Protein AF-A0A943N8T4-F1 (afdb_monomer_lite)

Structure (mmCIF, N/CA/C/O backbone):
data_AF-A0A943N8T4-F1
#
_entry.id   AF-A0A943N8T4-F1
#
loop_
_atom_site.group_PDB
_atom_site.id
_atom_site.type_symbol
_atom_site.label_atom_id
_atom_site.label_alt_id
_atom_site.label_comp_id
_atom_site.label_asym_id
_atom_site.label_entity_id
_atom_site.label_seq_id
_atom_site.pdbx_PDB_ins_code
_atom_site.Cartn_x
_atom_site.Cartn_y
_atom_site.Cartn_z
_atom_site.occupancy
_atom_site.B_iso_or_equiv
_atom_site.auth_seq_id
_atom_site.auth_comp_id
_atom_site.auth_asym_id
_atom_site.auth_atom_id
_atom_site.pdbx_PDB_model_num
ATOM 1 N N . MET A 1 1 ? 29.096 -2.420 -33.450 1.00 67.62 1 MET A N 1
ATOM 2 C CA . MET A 1 1 ? 28.229 -3.353 -32.691 1.00 67.62 1 MET A CA 1
ATOM 3 C C . MET A 1 1 ? 28.000 -2.945 -31.231 1.00 67.62 1 MET A C 1
ATOM 5 O O . MET A 1 1 ? 26.888 -3.121 -30.761 1.00 67.62 1 MET A O 1
ATOM 9 N N . ILE A 1 2 ? 28.973 -2.354 -30.520 1.00 80.88 2 ILE A N 1
ATOM 10 C CA . ILE A 1 2 ? 28.838 -1.979 -29.089 1.00 80.88 2 ILE A CA 1
ATOM 11 C C . ILE A 1 2 ? 27.695 -0.977 -28.819 1.00 80.88 2 ILE A C 1
ATOM 13 O O . ILE A 1 2 ? 26.912 -1.176 -27.896 1.00 80.88 2 ILE A O 1
ATOM 17 N N . LEU A 1 3 ? 27.533 0.052 -29.660 1.00 80.88 3 LEU A N 1
ATOM 18 C CA . LEU A 1 3 ? 26.460 1.051 -29.509 1.00 80.88 3 LEU A CA 1
ATOM 19 C C . LEU A 1 3 ? 25.047 0.447 -29.581 1.00 80.88 3 LEU A C 1
ATOM 21 O O . LEU A 1 3 ? 24.161 0.867 -28.844 1.00 80.88 3 LEU A O 1
ATOM 25 N N . ALA A 1 4 ? 24.845 -0.568 -30.427 1.00 81.81 4 ALA A N 1
ATOM 26 C CA . ALA A 1 4 ? 23.558 -1.251 -30.541 1.00 81.81 4 ALA A CA 1
ATOM 27 C C . ALA A 1 4 ? 23.220 -2.046 -29.266 1.00 81.81 4 ALA A C 1
ATOM 29 O O . ALA A 1 4 ? 22.079 -2.025 -28.813 1.00 81.81 4 ALA A O 1
ATOM 30 N N . ALA A 1 5 ? 24.217 -2.688 -28.646 1.00 79.25 5 ALA A N 1
ATOM 31 C CA . ALA A 1 5 ? 24.035 -3.420 -27.392 1.00 79.25 5 ALA A CA 1
ATOM 32 C C . ALA A 1 5 ? 23.689 -2.486 -26.217 1.00 79.25 5 ALA A C 1
ATOM 34 O O . ALA A 1 5 ? 22.791 -2.788 -25.433 1.00 79.25 5 ALA A O 1
ATOM 35 N N . ILE A 1 6 ? 24.343 -1.322 -26.136 1.00 82.94 6 ILE A N 1
ATOM 36 C CA . ILE A 1 6 ? 24.059 -0.305 -25.110 1.00 82.94 6 ILE A CA 1
ATOM 37 C C . ILE A 1 6 ? 22.638 0.257 -25.274 1.00 82.94 6 ILE A C 1
ATOM 39 O O . ILE A 1 6 ? 21.916 0.405 -24.290 1.00 82.94 6 ILE A O 1
ATOM 43 N N . GLY A 1 7 ? 22.199 0.516 -26.511 1.00 81.94 7 GLY A N 1
ATOM 44 C CA . GLY A 1 7 ? 20.836 0.987 -26.786 1.00 81.94 7 GLY A CA 1
ATOM 45 C C . GLY A 1 7 ? 19.751 0.008 -26.321 1.00 81.94 7 GLY A C 1
ATOM 46 O O . GLY A 1 7 ? 18.744 0.426 -25.749 1.00 81.94 7 GLY A O 1
ATOM 47 N N . LEU A 1 8 ? 19.975 -1.299 -26.496 1.00 83.25 8 LEU A N 1
ATOM 48 C CA . LEU A 1 8 ? 19.063 -2.340 -26.011 1.00 83.25 8 LEU A CA 1
ATOM 49 C C . LEU A 1 8 ? 19.042 -2.425 -24.476 1.00 83.25 8 LEU A C 1
ATOM 51 O O . LEU A 1 8 ? 17.964 -2.521 -23.891 1.00 83.25 8 LEU A O 1
ATOM 55 N N . GLN A 1 9 ? 20.203 -2.321 -23.820 1.00 77.25 9 GLN A N 1
ATOM 56 C CA . GLN A 1 9 ? 20.298 -2.330 -22.354 1.00 77.25 9 GLN A CA 1
ATOM 57 C C . GLN A 1 9 ? 19.593 -1.125 -21.717 1.00 77.25 9 GLN A C 1
ATOM 59 O O . GLN A 1 9 ? 18.844 -1.284 -20.751 1.00 77.25 9 GLN A O 1
ATOM 64 N N . LEU A 1 10 ? 19.758 0.071 -22.291 1.00 84.19 10 LEU A N 1
ATOM 65 C CA . LEU A 1 10 ? 19.056 1.276 -21.840 1.00 84.19 10 LEU A CA 1
ATOM 66 C C . LEU A 1 10 ? 17.538 1.133 -21.986 1.00 84.19 10 LEU A C 1
ATOM 68 O O . LEU A 1 10 ? 16.797 1.503 -21.077 1.00 84.19 10 LEU A O 1
ATOM 72 N N . ARG A 1 11 ? 17.065 0.544 -23.091 1.00 81.94 11 ARG A N 1
ATOM 73 C CA . ARG A 1 11 ? 15.637 0.279 -23.308 1.00 81.94 11 ARG A CA 1
ATOM 74 C C . ARG A 1 11 ? 15.077 -0.694 -22.269 1.00 81.94 11 ARG A C 1
ATOM 76 O O . ARG A 1 11 ? 14.001 -0.439 -21.733 1.00 81.94 11 ARG A O 1
ATOM 83 N N . SER A 1 12 ? 15.800 -1.773 -21.958 1.00 81.50 12 SER A N 1
ATOM 84 C CA . SER A 1 12 ? 15.363 -2.744 -20.946 1.00 81.50 12 SER A CA 1
ATOM 85 C C . SER A 1 12 ? 15.356 -2.161 -19.537 1.00 81.50 12 SER A C 1
ATOM 87 O O . SER A 1 12 ? 14.431 -2.428 -18.778 1.00 81.50 12 SER A O 1
ATOM 89 N N . LEU A 1 13 ? 16.351 -1.335 -19.199 1.00 82.31 13 LEU A N 1
ATOM 90 C CA . LEU A 1 13 ? 16.423 -0.693 -17.892 1.00 82.31 13 LEU A CA 1
ATOM 91 C C . LEU A 1 13 ? 15.299 0.334 -17.730 1.00 82.31 13 LEU A C 1
ATOM 93 O O . LEU A 1 13 ? 14.663 0.397 -16.686 1.00 82.31 13 LEU A O 1
ATOM 97 N N . HIS A 1 14 ? 15.001 1.087 -18.789 1.00 84.31 14 HIS A N 1
ATOM 98 C CA . HIS A 1 14 ? 13.883 2.021 -18.803 1.00 84.31 14 HIS A CA 1
ATOM 99 C C . HIS A 1 14 ? 12.532 1.314 -18.610 1.00 84.31 14 HIS A C 1
ATOM 101 O O . HIS A 1 14 ? 11.705 1.803 -17.848 1.00 84.31 14 HIS A O 1
ATOM 107 N N . SER A 1 15 ? 12.328 0.147 -19.237 1.00 83.62 15 SER A N 1
ATOM 108 C CA . SER A 1 15 ? 11.133 -0.679 -18.997 1.00 83.62 15 SER A CA 1
ATOM 109 C C . SER A 1 15 ? 11.055 -1.137 -17.542 1.00 83.62 15 SER A C 1
ATOM 111 O O . SER A 1 15 ? 10.041 -0.921 -16.897 1.00 83.62 15 SER A O 1
ATOM 113 N N . GLN A 1 16 ? 12.147 -1.676 -16.990 1.00 84.25 16 GLN A N 1
ATOM 114 C CA . GLN A 1 16 ? 12.184 -2.138 -15.597 1.00 84.25 16 GLN A CA 1
ATOM 115 C C . GLN A 1 16 ? 11.882 -1.017 -14.598 1.00 84.25 16 GLN A C 1
ATOM 117 O O . GLN A 1 16 ? 11.176 -1.241 -13.620 1.00 84.25 16 GLN A O 1
ATOM 122 N N . VAL A 1 17 ? 12.393 0.193 -14.843 1.00 89.00 17 VAL A N 1
ATOM 123 C CA . VAL A 1 17 ? 12.107 1.357 -13.996 1.00 89.00 17 VAL A CA 1
ATOM 124 C C . VAL A 1 17 ? 10.634 1.755 -14.085 1.00 89.00 17 VAL A C 1
ATOM 126 O O . VAL A 1 17 ? 10.039 2.039 -13.049 1.00 89.00 17 VAL A O 1
ATOM 129 N N . GLN A 1 18 ? 10.035 1.741 -15.279 1.00 88.38 18 GLN A N 1
ATOM 130 C CA . GLN A 1 18 ? 8.605 2.022 -15.442 1.00 88.38 18 GLN A CA 1
ATOM 131 C C . GLN A 1 18 ? 7.732 0.969 -14.762 1.00 88.38 18 GLN A C 1
ATOM 133 O O . GLN A 1 18 ? 6.808 1.323 -14.036 1.00 88.38 18 GLN A O 1
ATOM 138 N N . ASP A 1 19 ? 8.059 -0.310 -14.934 1.00 88.69 19 ASP A N 1
ATOM 139 C CA . ASP A 1 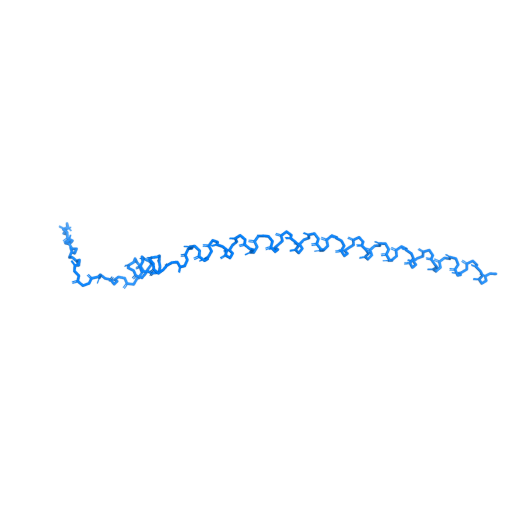19 ? 7.322 -1.411 -14.317 1.00 88.69 19 ASP A CA 1
ATOM 140 C C . ASP A 1 19 ? 7.428 -1.351 -12.787 1.00 88.69 19 ASP A C 1
ATOM 142 O O . ASP A 1 19 ? 6.432 -1.515 -12.081 1.00 88.69 19 ASP A O 1
ATOM 146 N N . ALA A 1 20 ? 8.619 -1.049 -12.259 1.00 83.81 20 ALA A N 1
ATOM 147 C CA . ALA A 1 20 ? 8.836 -0.862 -10.827 1.00 83.81 20 ALA A CA 1
ATOM 148 C C . ALA A 1 20 ? 8.101 0.372 -10.280 1.00 83.81 20 ALA A C 1
ATOM 150 O O . ALA A 1 20 ? 7.575 0.332 -9.169 1.00 83.81 20 ALA A O 1
ATOM 151 N N . GLN A 1 21 ? 8.035 1.464 -11.048 1.00 84.56 21 GLN A N 1
ATOM 152 C CA . GLN A 1 21 ? 7.262 2.653 -10.682 1.00 84.56 21 GLN A CA 1
ATOM 153 C C . GLN A 1 21 ? 5.763 2.351 -10.651 1.00 84.56 21 GLN A C 1
ATOM 155 O O . GLN A 1 21 ? 5.119 2.660 -9.655 1.00 84.56 21 GLN A O 1
ATOM 160 N N . ALA A 1 22 ? 5.231 1.670 -11.666 1.00 88.69 22 ALA A N 1
ATOM 161 C CA . ALA A 1 22 ? 3.828 1.273 -11.706 1.00 88.69 22 ALA A CA 1
ATOM 162 C C . ALA A 1 22 ? 3.460 0.332 -10.545 1.00 88.69 22 ALA A C 1
ATOM 164 O O . ALA A 1 22 ? 2.424 0.510 -9.908 1.00 88.69 22 ALA A O 1
ATOM 165 N N . GLN A 1 23 ? 4.327 -0.634 -10.223 1.00 86.19 23 GLN A N 1
ATO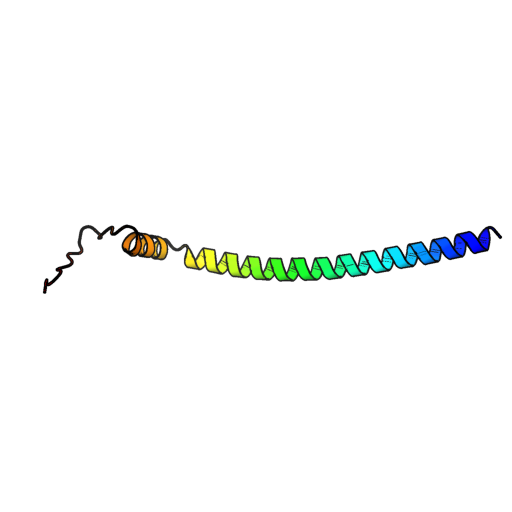M 166 C CA . GLN A 1 23 ? 4.137 -1.522 -9.071 1.00 86.19 23 GLN A CA 1
ATOM 167 C C . GLN A 1 23 ? 4.159 -0.762 -7.747 1.00 86.19 23 GLN A C 1
ATOM 169 O O . GLN A 1 23 ? 3.312 -1.005 -6.889 1.00 86.19 23 GLN A O 1
ATOM 174 N N . ARG A 1 24 ? 5.103 0.171 -7.577 1.00 86.62 24 ARG A N 1
ATOM 175 C CA . ARG A 1 24 ? 5.168 1.013 -6.382 1.00 86.62 24 ARG A CA 1
ATOM 176 C C . ARG A 1 24 ? 3.898 1.841 -6.239 1.00 86.62 24 ARG A C 1
ATOM 178 O O . ARG A 1 24 ? 3.323 1.846 -5.161 1.00 86.62 24 ARG A O 1
ATOM 185 N N . ASP A 1 25 ? 3.448 2.495 -7.303 1.00 89.88 25 ASP A N 1
ATOM 186 C CA . ASP A 1 25 ? 2.269 3.360 -7.256 1.00 89.88 25 ASP A CA 1
ATOM 187 C C . ASP A 1 25 ? 0.996 2.543 -6.954 1.00 89.88 25 ASP A C 1
ATOM 189 O O . ASP A 1 25 ? 0.179 2.946 -6.124 1.00 89.88 25 ASP A O 1
ATOM 193 N N . ALA A 1 26 ? 0.870 1.340 -7.527 1.00 88.69 26 ALA A N 1
ATOM 194 C CA . ALA A 1 26 ? -0.207 0.404 -7.202 1.00 88.69 26 ALA A CA 1
ATOM 195 C C . ALA A 1 26 ? -0.154 -0.087 -5.744 1.00 88.69 26 ALA A C 1
ATOM 197 O O . ALA A 1 26 ? -1.195 -0.263 -5.107 1.00 88.69 26 ALA A O 1
ATOM 198 N N . LEU A 1 27 ? 1.042 -0.319 -5.199 1.00 87.44 27 LEU A N 1
ATOM 199 C CA . LEU A 1 27 ? 1.214 -0.724 -3.805 1.00 87.44 27 LEU A CA 1
ATOM 200 C C . LEU A 1 27 ? 0.932 0.437 -2.846 1.00 87.44 27 LEU A C 1
ATOM 202 O O . LEU A 1 27 ? 0.284 0.240 -1.825 1.00 87.44 27 LEU A O 1
ATOM 206 N N . THR A 1 28 ? 1.349 1.656 -3.189 1.00 88.25 28 THR A N 1
ATOM 207 C CA . THR A 1 28 ? 1.029 2.866 -2.425 1.00 88.25 28 THR A CA 1
ATOM 208 C C . THR A 1 28 ? -0.479 3.087 -2.354 1.00 88.25 28 THR A C 1
ATOM 210 O O . THR A 1 28 ? -0.988 3.364 -1.273 1.00 88.25 28 THR A O 1
ATOM 213 N N . ALA A 1 29 ? -1.205 2.896 -3.460 1.00 88.44 29 ALA A N 1
ATOM 214 C CA . ALA A 1 29 ? -2.664 2.989 -3.459 1.00 88.44 29 ALA A CA 1
ATOM 215 C C . ALA A 1 29 ? -3.318 1.936 -2.542 1.00 88.44 29 ALA A C 1
ATOM 217 O O . ALA A 1 29 ? -4.249 2.255 -1.807 1.00 88.44 29 ALA A O 1
ATOM 218 N N . GLN A 1 30 ? -2.806 0.700 -2.540 1.00 88.06 30 GLN A N 1
ATOM 219 C CA . GLN A 1 30 ? -3.287 -0.356 -1.639 1.00 88.06 30 GLN A CA 1
ATOM 220 C C . GLN A 1 30 ? -3.018 -0.029 -0.169 1.00 88.06 30 GLN A C 1
ATOM 222 O O . GLN A 1 30 ? -3.912 -0.178 0.659 1.00 88.06 30 GLN A O 1
ATOM 227 N N . VAL A 1 31 ? -1.814 0.449 0.156 1.00 92.44 31 VAL A N 1
ATOM 228 C CA . VAL A 1 31 ? -1.468 0.846 1.527 1.00 92.44 31 VAL A CA 1
ATOM 229 C C . VAL A 1 31 ? -2.362 1.988 1.996 1.00 92.44 31 VAL A C 1
ATOM 231 O O . VAL A 1 31 ? -2.901 1.899 3.088 1.00 92.44 31 VAL A O 1
ATOM 234 N N . GLN A 1 32 ? -2.598 3.009 1.169 1.00 89.94 32 GLN A N 1
ATOM 235 C CA . GLN A 1 32 ? -3.490 4.118 1.528 1.00 89.94 32 GLN A CA 1
ATOM 236 C C . GLN A 1 32 ? -4.932 3.659 1.775 1.00 89.94 32 GLN A C 1
ATOM 238 O O . GLN A 1 32 ? -5.555 4.091 2.743 1.00 89.94 32 GLN A O 1
ATOM 243 N N . ALA A 1 33 ? -5.458 2.768 0.928 1.00 86.75 33 ALA A N 1
ATOM 244 C CA . ALA A 1 33 ? -6.787 2.198 1.129 1.00 86.75 33 ALA A CA 1
ATOM 245 C C . ALA A 1 33 ? -6.861 1.403 2.444 1.00 86.75 33 ALA A C 1
ATOM 247 O O . ALA A 1 33 ? -7.803 1.574 3.217 1.00 86.75 33 ALA A O 1
ATOM 248 N N . GLN A 1 34 ? -5.834 0.600 2.734 1.00 85.62 34 GLN A N 1
ATOM 249 C CA . GLN A 1 34 ? -5.764 -0.179 3.968 1.00 85.62 34 GLN A CA 1
ATOM 250 C C . GLN A 1 34 ? -5.575 0.702 5.205 1.00 85.62 34 GLN A C 1
ATOM 252 O O . GLN A 1 34 ? -6.147 0.417 6.248 1.00 85.62 34 GLN A O 1
ATOM 257 N N . GLU A 1 35 ? -4.790 1.774 5.121 1.00 85.50 35 GLU A N 1
ATOM 258 C CA . GLU A 1 35 ? -4.626 2.740 6.210 1.00 85.50 35 GLU A CA 1
ATOM 259 C C . GLU A 1 35 ? -5.947 3.438 6.532 1.00 85.50 35 GLU A C 1
ATOM 261 O O . GLU A 1 35 ? -6.267 3.625 7.704 1.00 85.50 35 GLU A O 1
ATOM 266 N N . GLN A 1 36 ? -6.742 3.771 5.512 1.00 85.19 36 GLN A N 1
ATOM 267 C CA . GLN A 1 36 ? -8.069 4.347 5.703 1.00 85.19 36 GLN A CA 1
ATOM 268 C C . GLN A 1 36 ? -9.036 3.353 6.359 1.00 85.19 36 GLN A C 1
ATOM 270 O O . GLN A 1 36 ? -9.744 3.723 7.295 1.00 85.19 36 GLN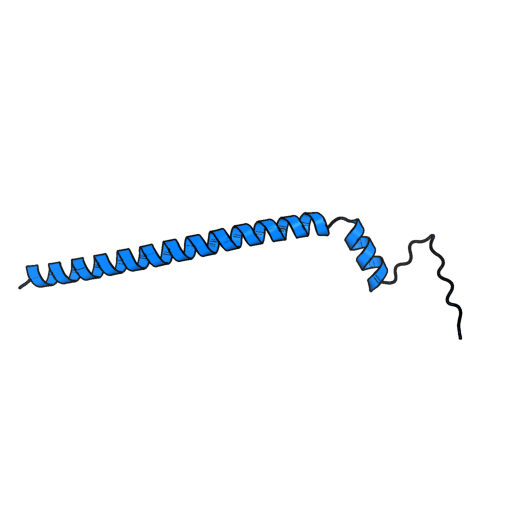 A O 1
ATOM 275 N N . GLU A 1 37 ? -9.045 2.098 5.907 1.00 85.12 37 GLU A N 1
ATOM 276 C CA . GLU A 1 37 ? -9.842 1.032 6.524 1.00 85.12 37 GLU A CA 1
ATOM 277 C C . GLU A 1 37 ? -9.405 0.780 7.972 1.00 85.12 37 GLU A C 1
ATOM 279 O O . GLU A 1 37 ? -10.235 0.744 8.876 1.00 85.12 37 GLU A O 1
ATOM 284 N N . ASN A 1 38 ? -8.099 0.695 8.221 1.00 83.50 38 ASN A N 1
ATOM 285 C CA . ASN A 1 38 ? -7.550 0.514 9.560 1.00 83.50 38 ASN A CA 1
ATOM 286 C C . ASN A 1 38 ? -7.889 1.694 10.476 1.00 83.50 38 ASN A C 1
ATOM 288 O O . ASN A 1 38 ? -8.164 1.479 11.651 1.00 83.50 38 ASN A O 1
ATOM 292 N N . ALA A 1 39 ? -7.885 2.928 9.965 1.00 82.94 39 ALA A N 1
ATOM 293 C CA . ALA A 1 39 ? -8.290 4.103 10.731 1.00 82.94 39 ALA A CA 1
ATOM 294 C C . ALA A 1 39 ? -9.785 4.072 11.080 1.00 82.94 39 ALA A C 1
ATOM 296 O O . ALA A 1 39 ? -10.146 4.413 12.206 1.00 82.94 39 ALA A O 1
ATOM 297 N N . ALA A 1 40 ? -10.641 3.628 10.153 1.00 79.12 40 ALA A N 1
A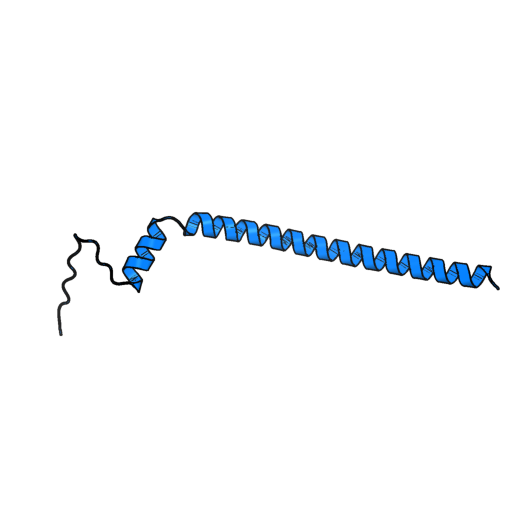TOM 298 C CA . ALA A 1 40 ? -12.066 3.436 10.411 1.00 79.12 40 ALA A CA 1
ATOM 299 C C . ALA A 1 40 ? -12.301 2.338 11.460 1.00 79.12 40 ALA A C 1
ATOM 301 O O . ALA A 1 40 ? -12.962 2.581 12.463 1.00 79.12 40 ALA A O 1
ATOM 302 N N . LEU A 1 41 ? -11.660 1.177 11.305 1.00 78.94 41 LEU A N 1
ATOM 303 C CA . LEU A 1 41 ? -11.731 0.082 12.275 1.00 78.94 41 LEU A CA 1
ATOM 304 C C . LEU A 1 41 ? -11.183 0.489 13.648 1.00 78.94 41 LEU A C 1
ATOM 306 O O . LEU A 1 41 ? -11.746 0.119 14.673 1.00 78.94 41 LEU A O 1
ATOM 310 N N . ALA A 1 42 ? -10.096 1.261 13.697 1.00 75.25 42 ALA A N 1
ATOM 311 C CA . ALA A 1 42 ? -9.546 1.767 14.950 1.00 75.25 42 ALA A CA 1
ATOM 312 C C . ALA A 1 42 ? -10.502 2.750 15.640 1.00 75.25 42 ALA A C 1
ATOM 314 O O . ALA A 1 42 ? -10.610 2.721 16.866 1.00 75.25 42 ALA A O 1
ATOM 315 N N . ALA A 1 43 ? -11.204 3.590 14.874 1.00 75.12 43 ALA A N 1
ATOM 316 C CA . ALA A 1 43 ? -12.248 4.461 15.402 1.00 75.12 43 ALA A CA 1
ATOM 317 C C . ALA A 1 43 ? -13.431 3.643 15.943 1.00 75.12 43 ALA A C 1
ATOM 319 O O . ALA A 1 43 ? -13.829 3.858 17.085 1.00 75.12 43 ALA A O 1
ATOM 320 N N . ASP A 1 44 ? -13.902 2.642 15.194 1.00 72.88 44 ASP A N 1
ATOM 321 C CA . ASP A 1 44 ? -14.977 1.737 15.620 1.00 72.88 44 ASP A CA 1
ATOM 322 C C . ASP A 1 44 ? -14.598 0.945 16.883 1.00 72.88 44 ASP A C 1
ATOM 324 O O . ASP A 1 44 ? -15.426 0.737 17.769 1.00 72.88 44 ASP A O 1
ATOM 328 N N . ILE A 1 45 ? -13.335 0.522 17.010 1.00 69.44 45 ILE A N 1
ATOM 329 C CA . ILE A 1 45 ? -12.810 -0.128 18.219 1.00 69.44 45 ILE A CA 1
ATOM 330 C C . ILE A 1 45 ? -12.741 0.865 19.379 1.00 69.44 45 ILE A C 1
ATOM 332 O O . ILE A 1 45 ? -13.124 0.514 20.490 1.00 69.44 45 ILE A O 1
ATOM 336 N N . ALA A 1 46 ? -12.268 2.093 19.159 1.00 70.12 46 ALA A N 1
ATOM 337 C CA . ALA A 1 46 ? -12.213 3.106 20.210 1.00 70.12 46 ALA A CA 1
ATOM 338 C C . ALA A 1 46 ? -13.618 3.493 20.707 1.00 70.12 46 ALA A C 1
ATOM 340 O O . ALA A 1 46 ? -13.814 3.702 21.902 1.00 70.12 46 ALA A O 1
ATOM 341 N N . GLU A 1 47 ? -14.600 3.538 19.808 1.00 63.88 47 GLU A N 1
ATOM 342 C CA . GLU A 1 47 ? -16.006 3.790 20.129 1.00 63.88 47 GLU A CA 1
ATOM 343 C C . GLU A 1 47 ? -16.670 2.560 20.786 1.00 63.88 47 GLU A C 1
ATOM 345 O O . GLU A 1 47 ? -17.441 2.690 21.740 1.00 63.88 47 GLU A O 1
ATOM 350 N N . GLY A 1 48 ? -16.321 1.349 20.335 1.00 52.72 48 GLY A N 1
ATOM 351 C CA . GLY A 1 48 ? -16.869 0.066 20.784 1.00 52.72 48 GLY A CA 1
ATOM 352 C C . GLY A 1 48 ? -16.201 -0.576 22.008 1.00 52.72 48 GLY A C 1
ATOM 353 O O . GLY A 1 48 ? -16.795 -1.470 22.605 1.00 52.72 48 GLY A O 1
ATOM 354 N N . ALA A 1 49 ? -15.013 -0.126 22.415 1.00 54.62 49 ALA A N 1
ATOM 355 C CA . ALA A 1 49 ? -14.321 -0.538 23.641 1.00 54.62 49 ALA A CA 1
ATOM 356 C C . ALA A 1 49 ? -14.601 0.420 24.813 1.00 54.62 49 ALA A C 1
ATOM 358 O O . ALA A 1 49 ? -13.796 0.563 25.734 1.00 54.62 49 ALA A O 1
ATOM 359 N N . THR A 1 50 ? -15.747 1.097 24.786 1.00 57.84 50 THR A N 1
ATOM 360 C CA . THR A 1 50 ? -16.273 1.796 25.954 1.00 57.84 50 THR A CA 1
ATOM 361 C C . THR A 1 50 ? -16.539 0.780 27.065 1.00 57.84 50 THR A C 1
ATOM 363 O O . THR A 1 50 ? -17.021 -0.330 26.829 1.00 57.84 50 THR A O 1
ATOM 366 N N . GLU A 1 51 ? -16.195 1.160 28.297 1.00 57.19 51 GLU A N 1
ATOM 367 C CA . GLU A 1 51 ? -16.301 0.347 29.518 1.00 57.19 51 GLU A CA 1
ATOM 368 C C . GLU A 1 51 ? -17.674 -0.341 29.670 1.00 57.19 51 GLU A C 1
ATOM 370 O O . GLU A 1 51 ? -17.778 -1.408 30.274 1.00 57.19 51 GLU A O 1
ATOM 375 N N . ASP A 1 52 ? -18.708 0.249 29.072 1.00 57.09 52 ASP A N 1
ATOM 376 C CA . ASP A 1 52 ? -20.085 -0.229 29.056 1.00 57.09 52 ASP A CA 1
ATOM 377 C C . ASP A 1 52 ? -20.281 -1.509 28.227 1.00 57.09 52 ASP A C 1
ATOM 379 O O . ASP A 1 52 ? -20.911 -2.438 28.727 1.00 57.09 52 ASP A O 1
ATOM 383 N N . LYS A 1 53 ? -19.670 -1.648 27.039 1.00 59.12 53 LYS A N 1
ATOM 384 C CA . LYS A 1 53 ? -19.763 -2.892 26.243 1.00 59.12 53 LYS A CA 1
ATOM 385 C C . LYS A 1 53 ? -18.956 -4.037 26.848 1.00 59.12 53 LYS A C 1
ATOM 387 O O . LYS A 1 53 ? -19.373 -5.187 26.784 1.00 59.12 53 LYS A O 1
ATOM 392 N N . MET A 1 54 ? -17.823 -3.740 27.491 1.00 60.97 54 MET A N 1
ATOM 393 C CA . MET A 1 54 ? -17.084 -4.755 28.256 1.00 60.97 54 MET A CA 1
ATOM 394 C C . MET A 1 54 ? -17.870 -5.229 29.483 1.00 60.97 54 MET A C 1
ATOM 396 O O . MET A 1 54 ? -17.828 -6.413 29.805 1.00 60.97 54 MET A O 1
ATOM 400 N N . LYS A 1 55 ? -18.606 -4.331 30.153 1.00 58.88 55 LYS A N 1
ATOM 401 C CA . LYS A 1 55 ? -19.523 -4.695 31.243 1.00 58.88 55 LYS A CA 1
ATOM 402 C C . LYS A 1 55 ? -20.713 -5.507 30.736 1.00 58.88 55 LYS A C 1
ATOM 404 O O . LYS A 1 55 ? -21.099 -6.448 31.417 1.00 58.88 55 LYS A O 1
ATOM 409 N N . GLU A 1 56 ? -21.251 -5.188 29.562 1.00 60.31 56 GLU A N 1
ATOM 410 C CA . GLU A 1 56 ? -22.347 -5.927 28.921 1.00 60.31 56 GLU A CA 1
ATOM 411 C C . GLU A 1 56 ? -21.905 -7.345 28.518 1.00 60.31 56 GLU A C 1
ATOM 413 O O . GLU A 1 56 ? -22.522 -8.318 28.940 1.00 60.31 56 GLU A O 1
ATOM 418 N N . ILE A 1 57 ? -20.746 -7.488 27.859 1.00 62.31 57 ILE A N 1
ATOM 419 C CA . ILE A 1 57 ? -20.148 -8.796 27.529 1.00 62.31 57 ILE A CA 1
ATOM 420 C C . ILE A 1 57 ? -19.808 -9.585 28.803 1.00 62.31 57 ILE A C 1
ATOM 422 O O . ILE A 1 57 ? -20.067 -10.782 28.878 1.00 62.31 57 ILE A O 1
ATOM 426 N N . ALA A 1 58 ? -19.268 -8.941 29.842 1.00 60.09 58 ALA A N 1
ATOM 427 C CA . ALA A 1 58 ? -19.011 -9.607 31.119 1.00 60.09 58 ALA A CA 1
ATOM 428 C C . ALA A 1 58 ? -20.307 -10.037 31.835 1.00 60.09 58 ALA A C 1
ATOM 430 O O . ALA A 1 58 ? -20.317 -11.050 32.529 1.00 60.09 58 ALA A O 1
ATOM 431 N N . GLN A 1 59 ? -21.408 -9.303 31.681 1.00 60.81 59 GLN A N 1
ATOM 432 C CA . GLN A 1 59 ? -22.707 -9.703 32.225 1.00 60.81 59 GLN A CA 1
ATOM 433 C C . GLN A 1 59 ? -23.303 -10.887 31.456 1.00 60.81 59 GLN A C 1
ATOM 435 O O . GLN A 1 59 ? -23.828 -11.808 32.082 1.00 60.81 59 GLN A O 1
ATOM 440 N N . GLU A 1 60 ? -23.194 -10.876 30.128 1.00 58.53 60 GLU A N 1
ATOM 441 C CA . GLU A 1 60 ? -23.830 -11.848 29.237 1.00 58.53 60 GLU A CA 1
ATOM 442 C C . GLU A 1 60 ? -23.048 -13.174 29.147 1.00 58.53 60 GLU A C 1
ATOM 444 O O . GLU A 1 60 ? -23.646 -14.244 29.234 1.00 58.53 60 GLU A O 1
ATOM 449 N N . GLU A 1 61 ? -21.712 -13.123 29.090 1.00 58.41 61 GLU A N 1
ATOM 450 C CA . GLU A 1 61 ? -20.847 -14.309 28.943 1.00 58.41 61 GLU A CA 1
ATOM 451 C C . GLU A 1 61 ? -20.338 -14.872 30.284 1.00 58.41 61 GLU A C 1
ATOM 453 O O . GLU A 1 61 ? -20.132 -16.080 30.409 1.00 58.41 61 GLU A O 1
ATOM 458 N N . LEU A 1 62 ? -20.131 -14.036 31.317 1.00 58.69 62 LEU A N 1
ATOM 459 C CA . LEU A 1 62 ? -19.588 -14.492 32.614 1.00 58.69 62 LEU A CA 1
ATOM 460 C C . LEU A 1 62 ? -20.660 -14.687 33.698 1.00 58.69 62 LEU A C 1
ATOM 462 O O . LEU A 1 62 ? -20.323 -15.072 34.820 1.00 58.69 62 LEU A O 1
ATOM 466 N N . GLY A 1 63 ? -21.938 -14.420 33.402 1.00 55.00 63 GLY A N 1
ATOM 467 C CA . GLY A 1 63 ? -23.042 -14.578 34.358 1.00 55.00 63 GLY A CA 1
ATOM 468 C C . GLY A 1 63 ? -22.898 -13.716 35.620 1.00 55.00 63 GLY A C 1
ATOM 469 O O . GLY A 1 63 ? -23.467 -14.032 36.668 1.00 55.00 63 GLY A O 1
ATOM 470 N N . LEU A 1 64 ? -22.107 -12.641 35.551 1.00 54.28 64 LEU A N 1
ATOM 471 C CA . LEU A 1 64 ? -21.839 -11.745 36.671 1.00 54.28 64 LEU A CA 1
ATOM 472 C C . LEU A 1 64 ? -23.015 -10.781 36.848 1.00 54.28 64 LEU A C 1
ATOM 474 O O . LEU A 1 64 ? -23.024 -9.652 36.365 1.00 54.28 64 LEU A O 1
ATOM 478 N N . ILE A 1 65 ? -24.029 -11.259 37.569 1.00 54.47 65 ILE A N 1
ATOM 479 C CA . ILE A 1 65 ? -25.154 -10.460 38.047 1.00 54.47 65 ILE A CA 1
ATOM 480 C C . ILE A 1 65 ? -24.596 -9.316 38.908 1.00 54.47 65 ILE A C 1
ATOM 482 O O . ILE A 1 65 ? -23.931 -9.552 39.920 1.00 54.47 65 ILE A O 1
ATOM 486 N N . SER A 1 66 ? -24.872 -8.066 38.522 1.00 54.38 66 SER A N 1
ATOM 487 C CA . SER A 1 66 ? -24.571 -6.901 39.364 1.00 54.38 66 SER A CA 1
ATOM 488 C C . SER A 1 66 ? -25.193 -7.106 40.758 1.00 54.38 66 SER A C 1
ATOM 490 O O . SER A 1 66 ? -26.339 -7.553 40.816 1.00 54.38 66 SER A O 1
ATOM 492 N N . PRO A 1 67 ? -24.534 -6.740 41.879 1.00 56.81 67 PRO A N 1
ATOM 493 C CA . PRO A 1 67 ? -24.971 -7.092 43.243 1.00 56.81 67 PRO A CA 1
ATOM 494 C C . PRO A 1 67 ? -26.422 -6.733 43.631 1.00 56.81 67 PRO A C 1
ATOM 496 O O . PRO A 1 67 ? -26.908 -7.189 44.661 1.00 56.81 67 PRO A O 1
ATOM 499 N N . ASN A 1 68 ? -27.121 -5.931 42.819 1.00 51.38 68 ASN A N 1
ATOM 500 C CA . ASN A 1 68 ? -28.480 -5.446 43.054 1.00 51.38 68 ASN A CA 1
ATOM 501 C C . ASN A 1 68 ? -29.554 -6.022 42.104 1.00 51.38 68 ASN A C 1
ATOM 503 O O . ASN A 1 68 ? -30.698 -5.572 42.164 1.00 51.38 68 ASN A O 1
ATOM 507 N N . GLN A 1 69 ? -29.243 -6.994 41.239 1.00 49.06 69 GLN A N 1
ATOM 508 C CA . GLN A 1 69 ? -30.218 -7.564 40.299 1.00 49.06 69 GLN A CA 1
ATOM 509 C C . GLN A 1 69 ? -30.653 -8.970 40.743 1.00 49.06 69 GLN A C 1
ATOM 511 O O . GLN A 1 69 ? -29.838 -9.867 40.914 1.00 49.06 69 GLN A O 1
ATOM 516 N N . ARG A 1 70 ? -31.957 -9.173 40.965 1.00 52.69 70 ARG A N 1
ATOM 517 C CA . ARG A 1 70 ? -32.544 -10.486 41.287 1.00 52.69 70 ARG A CA 1
ATOM 518 C C . ARG A 1 70 ? -33.345 -10.982 40.091 1.00 52.69 70 ARG A C 1
ATOM 520 O O . ARG A 1 70 ? -34.349 -10.368 39.743 1.00 52.69 70 ARG A O 1
ATOM 527 N N . VAL A 1 71 ? -32.909 -12.086 39.487 1.00 52.50 71 VAL A N 1
ATOM 528 C CA . VAL A 1 71 ? -33.638 -12.778 38.416 1.00 52.50 71 VAL A CA 1
ATOM 529 C C . VAL A 1 71 ? -34.418 -13.933 39.043 1.00 52.50 71 VAL A C 1
ATOM 531 O O . VAL A 1 71 ? -33.834 -14.800 39.689 1.00 52.50 71 VAL A O 1
ATOM 534 N N . PHE A 1 72 ? -35.742 -13.924 38.895 1.00 51.50 72 PHE A N 1
ATOM 535 C CA . PHE A 1 72 ? -36.605 -15.034 39.298 1.00 51.50 72 PHE A CA 1
ATOM 536 C C . PHE A 1 72 ? -36.861 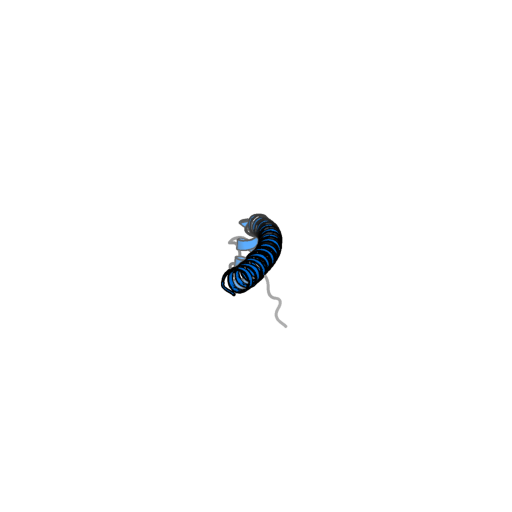-15.921 38.079 1.00 51.50 72 PHE A C 1
ATOM 538 O O . PHE A 1 72 ? -37.549 -15.501 37.150 1.00 51.50 72 PHE A O 1
ATOM 545 N N . SER A 1 73 ? -36.338 -17.146 38.087 1.00 52.06 73 SER A N 1
ATOM 546 C CA . SER A 1 73 ? -36.737 -18.167 37.116 1.00 52.06 73 SER A CA 1
ATOM 547 C C . SER A 1 73 ? -38.033 -18.822 37.591 1.00 52.06 73 SER A C 1
ATOM 549 O O . SER A 1 73 ? -38.050 -19.490 38.625 1.00 52.06 73 SER A O 1
ATOM 551 N N . VAL A 1 74 ? -39.126 -18.624 36.853 1.00 48.94 74 VAL A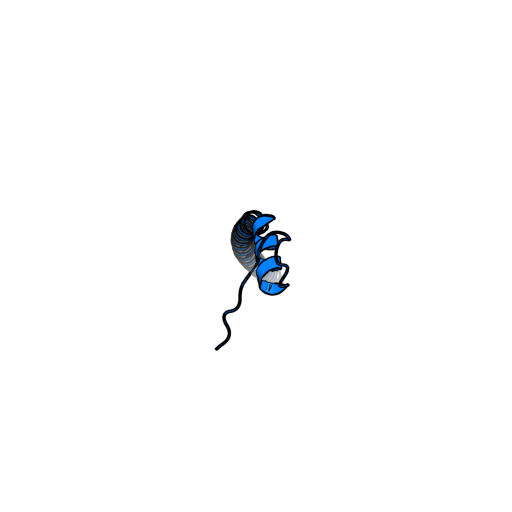 N 1
ATOM 552 C CA . VAL A 1 74 ? -40.366 -19.389 37.038 1.00 48.94 74 VAL A CA 1
ATOM 553 C C . VAL A 1 74 ? -40.169 -20.734 36.339 1.00 48.94 74 VAL A C 1
ATOM 555 O O . VAL A 1 74 ? -40.058 -20.784 35.117 1.00 48.94 74 VAL A O 1
ATOM 558 N N . GLY A 1 75 ? -40.040 -21.804 37.124 1.00 54.69 75 GLY A N 1
ATOM 559 C CA . GLY A 1 75 ? -39.933 -23.169 36.612 1.00 54.69 75 GLY A CA 1
ATOM 560 C C . GLY A 1 75 ? -41.265 -23.671 36.052 1.00 54.69 75 GLY A C 1
ATOM 561 O O . GLY A 1 75 ? -42.313 -23.404 36.641 1.00 54.69 75 GLY A O 1
ATOM 562 N N . ASN A 1 76 ? -41.192 -24.401 34.937 1.00 43.53 76 ASN A N 1
ATOM 563 C CA . ASN A 1 76 ? -42.241 -25.294 34.440 1.00 43.53 76 ASN A CA 1
ATOM 564 C C . ASN A 1 76 ? -41.794 -26.741 34.636 1.00 43.53 76 ASN A C 1
ATOM 566 O O . ASN A 1 76 ? -40.588 -26.999 34.411 1.00 43.53 76 ASN A O 1
#

Sequence (76 aa):
MILAAIGLQLRSLHSQVQDAQAQRDALTAQVQAQEQENAALAADIAEGATEDKMKEIAQEELGLISPNQRVFSVGN

Radius of gyration: 30.43 Å; chains: 1; bounding box: 71×30×76 Å

Foldseek 3Di:
DVVVVVVVVVVVVVVVVVVVVVVVVVVVVVVVVVVVVVVVVVVVCVVCVPPVNVVVCCCVVVVPDDPPDDDDDDDD

pLDDT: mean 72.31, std 14.32, range [43.53, 92.44]

Secondary structure (DSSP, 8-state):
-HHHHHHHHHHHHHHHHHHHHHHHHHHHHHHHHHHHHHHHHHHHHHHHT-HHHHHHHHHHHH----TT--------